Protein AF-A0A5J4P851-F1 (afdb_monomer_lite)

Foldseek 3Di:
DDDDDDDDPPVVVPPPPPDPPPPPDPPDDDDPDPPPPQDQWDDKDKDKDCPQVVVVVVPAQKHKIKIKMWTQGLVFKTKMKMWMWIWGWDADPQQKTKTKIKIKIKTKMWGFPCSPPPDPDTDTDMDMDMKIKMWMKIWHAFDQDPVPRDTCLPPPVPQDPPVDDRPGDIDGGHIDMD

Secondary structure (DSSP, 8-state):
-------SSSSSSSSSSSTT-------------------SEEEEEEEEE-HHHHHHHTT-SEEEEEEEEEEEETTTEEEEEEEEEEEEEEE-TTSEEEEEEEEEEEEEEEEETTTTS-SS---EEEEEEEEEEEEEEEEE--PBPTTT--BGGG-TTS--TTTTSSSSEEEEEEEEE-

Radius of gyration: 27.81 Å; chains: 1; bounding box: 58×56×77 Å

Sequence (178 aa):
MVRKTFGFSILISLILLPAYVSLSAQNVQPTTEDEEKVPLYNGIYINADIYGIGNHLLGSDLLTAEISVDVNLKRRFFPVVEIGYGKVDTWGEGGVHYKTAAPYFRGGLNYNTMYKKNRETHFYVGIRYGASRFSYDVEQLSVKDLIWNETIGNNPAFKDNIWGGSLPYEHSELKANM

pLDDT: mean 70.42, std 16.1, range [37.25, 93.19]

InterPro domains:
  IPR046111 Protein of unknown function DUF6048 [PF19515] (9-153)

Structure (mmCIF, N/CA/C/O backbone):
data_AF-A0A5J4P851-F1
#
_entry.id   AF-A0A5J4P851-F1
#
loop_
_atom_site.group_PDB
_atom_site.id
_atom_site.type_symbol
_atom_site.label_atom_id
_atom_site.label_alt_id
_atom_site.label_comp_id
_atom_site.label_asym_id
_atom_site.label_entity_id
_atom_site.label_seq_id
_atom_site.pdbx_PDB_ins_code
_atom_site.Cartn_x
_atom_site.Cartn_y
_atom_site.Cartn_z
_atom_site.occupancy
_atom_site.B_iso_or_equiv
_atom_site.auth_seq_id
_atom_site.auth_comp_id
_atom_site.auth_asym_id
_atom_site.auth_atom_id
_atom_site.pdbx_PDB_model_num
ATOM 1 N N . MET A 1 1 ? 37.339 47.062 3.168 1.00 37.88 1 MET A N 1
ATOM 2 C CA . MET A 1 1 ? 36.107 46.649 2.460 1.00 37.88 1 MET A CA 1
ATOM 3 C C . MET A 1 1 ? 35.660 45.316 3.054 1.00 37.88 1 MET A C 1
ATOM 5 O O . MET A 1 1 ? 36.216 44.289 2.702 1.00 37.88 1 MET A O 1
ATOM 9 N N . VAL A 1 2 ? 34.778 45.336 4.061 1.00 38.12 2 VAL A N 1
ATOM 10 C CA . VAL A 1 2 ? 34.386 44.141 4.839 1.00 38.12 2 VAL A CA 1
ATOM 11 C C . VAL A 1 2 ? 32.915 43.851 4.564 1.00 38.12 2 VAL A C 1
ATOM 13 O O . VAL A 1 2 ? 32.049 44.668 4.868 1.00 38.12 2 VAL A O 1
ATOM 16 N N . ARG A 1 3 ? 32.646 42.703 3.944 1.00 42.84 3 ARG A N 1
ATOM 17 C CA . ARG A 1 3 ? 31.313 42.264 3.531 1.00 42.84 3 ARG A CA 1
ATOM 18 C C . ARG A 1 3 ? 30.673 41.495 4.693 1.00 42.84 3 ARG A C 1
ATOM 20 O O . ARG A 1 3 ? 31.047 40.363 4.972 1.00 42.84 3 ARG A O 1
ATOM 27 N N . LYS A 1 4 ? 29.752 42.147 5.407 1.00 51.62 4 LYS A N 1
ATOM 28 C CA . LYS A 1 4 ? 28.833 41.524 6.372 1.00 51.62 4 LYS A CA 1
ATOM 29 C C . LYS A 1 4 ? 27.581 41.082 5.620 1.00 51.62 4 LYS A C 1
ATOM 31 O O . LYS A 1 4 ? 27.026 41.937 4.946 1.00 51.62 4 LYS A O 1
ATOM 36 N N . THR A 1 5 ? 27.165 39.824 5.793 1.00 54.09 5 THR A N 1
ATOM 37 C CA . THR A 1 5 ? 25.769 39.335 5.932 1.00 54.09 5 THR A CA 1
ATOM 38 C C . THR A 1 5 ? 25.670 37.876 5.482 1.00 54.09 5 THR A C 1
ATOM 40 O O . THR A 1 5 ? 25.653 37.620 4.296 1.00 54.09 5 THR A O 1
ATOM 43 N N . PHE A 1 6 ? 25.592 36.922 6.415 1.00 49.34 6 PHE A N 1
ATOM 44 C CA . PHE A 1 6 ? 24.939 35.609 6.239 1.00 49.34 6 PHE A CA 1
ATOM 45 C C . PHE A 1 6 ? 24.916 34.924 7.611 1.00 49.34 6 PHE A C 1
ATOM 47 O O . PHE A 1 6 ? 25.850 34.230 7.987 1.00 49.34 6 PHE A O 1
ATOM 54 N N . GLY A 1 7 ? 23.892 35.195 8.421 1.00 50.81 7 GLY A N 1
ATOM 55 C CA . GLY A 1 7 ? 23.810 34.584 9.754 1.00 50.81 7 GLY A CA 1
ATOM 56 C C . GLY A 1 7 ? 22.502 34.777 10.512 1.00 50.81 7 GLY A C 1
ATOM 57 O O . GLY A 1 7 ? 22.442 34.412 11.677 1.00 50.81 7 GLY A O 1
ATOM 58 N N . PHE A 1 8 ? 21.461 35.351 9.898 1.00 49.91 8 PHE A N 1
ATOM 59 C CA . PHE A 1 8 ? 20.250 35.732 10.636 1.00 49.91 8 PHE A CA 1
ATOM 60 C C . PHE A 1 8 ? 19.026 34.834 10.386 1.00 49.91 8 PHE A C 1
ATOM 62 O O . PHE A 1 8 ? 18.047 34.938 11.113 1.00 49.91 8 PHE A O 1
ATOM 69 N N . SER A 1 9 ? 19.070 33.908 9.420 1.00 50.88 9 SER A N 1
ATOM 70 C CA . SER A 1 9 ? 17.863 33.162 9.014 1.00 50.88 9 SER A CA 1
ATOM 71 C C . SER A 1 9 ? 17.700 31.773 9.640 1.00 50.88 9 SER A C 1
ATOM 73 O O . SER A 1 9 ? 16.621 31.202 9.543 1.00 50.88 9 SER A O 1
ATOM 75 N N . ILE A 1 10 ? 18.715 31.219 10.313 1.00 53.19 10 ILE A N 1
ATOM 76 C CA . ILE A 1 10 ? 18.631 29.852 10.870 1.00 53.19 10 ILE A CA 1
ATOM 77 C C . ILE A 1 10 ? 18.117 29.854 12.323 1.00 53.19 10 ILE A C 1
ATOM 79 O O . ILE A 1 10 ? 17.466 28.906 12.752 1.00 53.19 10 ILE A O 1
ATOM 83 N N . LEU A 1 11 ? 18.299 30.951 13.067 1.00 47.28 11 LEU A N 1
ATOM 84 C CA . LEU A 1 11 ? 17.937 31.019 14.491 1.00 47.28 11 LEU A CA 1
ATOM 85 C C . LEU A 1 11 ? 16.442 31.261 14.767 1.00 47.28 11 LEU A C 1
ATOM 87 O O . LEU A 1 11 ? 15.976 30.951 15.858 1.00 47.28 11 LEU A O 1
ATOM 91 N N . ILE A 1 12 ? 15.669 31.757 13.795 1.00 50.00 12 ILE A N 1
ATOM 92 C CA . ILE A 1 12 ? 14.243 32.077 14.003 1.00 50.00 12 ILE A CA 1
ATOM 93 C C . ILE A 1 12 ? 13.344 30.827 13.912 1.00 50.00 12 ILE A C 1
ATOM 95 O O . ILE A 1 12 ? 12.281 30.799 14.525 1.00 50.00 12 ILE A O 1
ATOM 99 N N . SER A 1 13 ? 13.781 29.753 13.241 1.00 50.06 13 SER A N 1
ATOM 100 C CA . SER A 1 13 ? 12.981 28.517 13.127 1.00 50.06 13 SER A CA 1
ATOM 101 C C . SER A 1 13 ? 13.071 27.585 14.346 1.00 50.06 13 SER A C 1
ATOM 103 O O . SER A 1 13 ? 12.185 26.760 14.550 1.00 50.06 13 SER A O 1
ATOM 105 N N . LEU A 1 14 ? 14.096 27.734 15.197 1.00 47.56 14 LEU A N 1
ATOM 106 C CA . LEU A 1 14 ? 14.379 26.791 16.289 1.00 47.56 14 LEU A CA 1
ATOM 107 C C . LEU A 1 14 ? 13.764 27.195 17.647 1.00 47.56 14 LEU A C 1
ATOM 109 O O . LEU A 1 14 ? 13.787 26.412 18.591 1.00 47.56 14 LEU A O 1
ATOM 113 N N . ILE A 1 15 ? 13.190 28.399 17.756 1.00 51.06 15 ILE A N 1
ATOM 114 C CA . ILE A 1 15 ? 12.648 28.948 19.019 1.00 51.06 15 ILE A CA 1
ATOM 115 C C . ILE A 1 15 ? 11.125 28.720 19.168 1.00 51.06 15 ILE A C 1
ATOM 117 O O . ILE A 1 15 ? 10.569 28.907 20.246 1.00 51.06 15 ILE A O 1
ATOM 121 N N . LEU A 1 16 ? 10.436 28.224 18.135 1.00 47.97 16 LEU A N 1
ATOM 122 C CA . LEU A 1 16 ? 8.974 28.024 18.141 1.00 47.97 16 LEU A CA 1
ATOM 123 C C . LEU A 1 16 ? 8.496 26.632 18.613 1.00 47.97 16 LEU A C 1
ATOM 125 O O . LEU A 1 16 ? 7.306 26.341 18.530 1.00 47.97 16 LEU A O 1
ATOM 129 N N . LEU A 1 17 ? 9.382 25.775 19.133 1.00 48.84 17 LEU A N 1
ATOM 130 C CA . LEU A 1 17 ? 9.078 24.358 19.402 1.00 48.84 17 LEU A CA 1
ATOM 131 C C . LEU A 1 17 ? 8.720 23.912 20.846 1.00 48.84 17 LEU A C 1
ATOM 133 O O . LEU A 1 17 ? 8.326 22.754 20.962 1.00 48.84 17 LEU A O 1
ATOM 137 N N . PRO A 1 18 ? 8.736 24.721 21.935 1.00 50.88 18 PRO A N 1
ATOM 138 C CA . PRO A 1 18 ? 8.288 24.212 23.243 1.00 50.88 18 PRO A CA 1
ATOM 139 C C . PRO A 1 18 ? 6.934 24.750 23.759 1.00 50.88 18 PRO A C 1
ATOM 141 O O . PRO A 1 18 ? 6.529 24.381 24.856 1.00 50.88 18 PRO A O 1
ATOM 144 N N . ALA A 1 19 ? 6.194 25.590 23.024 1.00 44.78 19 ALA A N 1
ATOM 145 C CA . ALA A 1 19 ? 5.033 26.300 23.595 1.00 44.78 19 ALA A CA 1
ATOM 146 C C . ALA A 1 19 ? 3.678 25.546 23.598 1.00 44.78 19 ALA A C 1
ATOM 148 O O . ALA A 1 19 ? 2.693 26.097 24.083 1.00 44.78 19 ALA A O 1
ATOM 149 N N . TYR A 1 20 ? 3.592 24.301 23.106 1.00 47.69 20 TYR A N 1
ATOM 150 C CA . TYR A 1 20 ? 2.302 23.600 22.927 1.00 47.69 20 TYR A CA 1
ATOM 151 C C . TYR A 1 20 ? 2.146 22.269 23.677 1.00 47.69 20 TYR A C 1
ATOM 153 O O . TYR A 1 20 ? 1.321 21.446 23.287 1.00 47.69 20 TYR A O 1
ATOM 161 N N . VAL A 1 21 ? 2.874 22.037 24.775 1.00 50.06 21 VAL A N 1
ATOM 162 C CA . VAL A 1 21 ? 2.622 20.855 25.624 1.00 50.06 21 VAL A CA 1
ATOM 163 C C . VAL A 1 21 ? 2.347 21.261 27.068 1.00 50.06 21 VAL A C 1
ATOM 165 O O . VAL A 1 21 ? 3.123 20.993 27.975 1.00 50.06 21 VAL A O 1
ATOM 168 N N . SER A 1 22 ? 1.180 21.865 27.284 1.00 42.06 22 SER A N 1
ATOM 169 C CA . SER A 1 22 ? 0.477 21.770 28.567 1.00 42.06 22 SER A CA 1
ATOM 170 C C . SER A 1 22 ? -0.732 20.867 28.362 1.00 42.06 22 SER A C 1
ATOM 172 O O . SER A 1 22 ? -1.859 21.323 28.175 1.00 42.06 22 SER A O 1
ATOM 174 N N . LEU A 1 23 ? -0.477 19.557 28.339 1.00 39.25 23 LEU A N 1
ATOM 175 C CA . LEU A 1 23 ? -1.514 18.533 28.375 1.00 39.25 23 LEU A CA 1
ATOM 176 C C . LEU A 1 23 ? -2.092 18.525 29.800 1.00 39.25 23 LEU A C 1
ATOM 178 O O . LEU A 1 23 ? -1.562 17.866 30.692 1.00 39.25 23 LEU A O 1
ATOM 182 N N . SER A 1 24 ? -3.147 19.301 30.052 1.00 44.75 24 SER A N 1
ATOM 183 C CA . SER A 1 24 ? -3.875 19.192 31.317 1.00 44.75 24 SER A CA 1
ATOM 184 C C . SER A 1 24 ? -4.661 17.883 31.297 1.00 44.75 24 SER A C 1
ATOM 186 O O . SER A 1 24 ? -5.681 17.753 30.619 1.00 44.75 24 SER A O 1
ATOM 188 N N . ALA A 1 25 ? -4.135 16.873 31.986 1.00 37.25 25 ALA A N 1
ATOM 189 C CA . ALA A 1 25 ? -4.817 15.613 32.211 1.00 37.25 25 ALA A CA 1
ATOM 190 C C . ALA A 1 25 ? -6.068 15.870 33.067 1.00 37.25 25 ALA A C 1
ATOM 192 O O . ALA A 1 25 ? -5.980 16.085 34.275 1.00 37.25 25 ALA A O 1
ATOM 193 N N . GLN A 1 26 ? -7.250 15.850 32.448 1.00 42.47 26 GLN A N 1
ATOM 194 C CA . GLN A 1 26 ? -8.511 15.771 33.181 1.00 42.47 26 GLN A CA 1
ATOM 195 C C . GLN A 1 26 ? -8.581 14.412 33.889 1.00 42.47 26 GLN A C 1
ATOM 197 O O . GLN A 1 26 ? -8.811 13.379 33.259 1.00 42.47 26 GLN A O 1
ATOM 202 N N . ASN A 1 27 ? -8.376 14.432 35.207 1.00 51.03 27 ASN A N 1
ATOM 203 C CA . ASN A 1 27 ? -8.753 13.351 36.111 1.00 51.03 27 ASN A CA 1
ATOM 204 C C . ASN A 1 27 ? -10.275 13.173 36.052 1.00 51.03 27 ASN A C 1
ATOM 206 O O . ASN A 1 27 ? -11.022 13.869 36.736 1.00 51.03 27 ASN A O 1
ATOM 210 N N . VAL A 1 28 ? -10.734 12.253 35.208 1.00 45.28 28 VAL A N 1
ATOM 211 C CA . VAL A 1 28 ? -12.107 11.744 35.239 1.00 45.28 28 VAL A CA 1
ATOM 212 C C . VAL A 1 28 ? -12.121 10.567 36.213 1.00 45.28 28 VAL A C 1
ATOM 214 O O . VAL A 1 28 ? -11.356 9.619 36.046 1.00 45.28 28 VAL A O 1
ATOM 217 N N . GLN A 1 29 ? -12.948 10.660 37.258 1.00 46.44 29 GLN A N 1
ATOM 218 C CA . GLN A 1 29 ? -13.172 9.578 38.222 1.00 46.44 29 GLN A CA 1
ATOM 219 C C . GLN A 1 29 ? -13.668 8.309 37.506 1.00 46.44 29 GLN A C 1
ATOM 221 O O . GLN A 1 29 ? -14.434 8.431 36.547 1.00 46.44 29 GLN A O 1
ATOM 226 N N . PRO A 1 30 ? -13.280 7.100 37.956 1.00 44.97 30 PRO A N 1
ATOM 227 C CA . PRO A 1 30 ? -13.751 5.866 37.351 1.00 44.97 30 PRO A CA 1
ATOM 228 C C . PRO A 1 30 ? -15.230 5.692 37.699 1.00 44.97 30 PRO A C 1
ATOM 230 O O . PRO A 1 30 ? -15.584 5.293 38.805 1.00 44.97 30 PRO A O 1
ATOM 233 N N . THR A 1 31 ? -16.106 6.035 36.760 1.00 42.44 31 THR A N 1
ATOM 234 C CA . THR A 1 31 ? -17.487 5.561 36.787 1.00 42.44 31 THR A CA 1
ATOM 235 C C . THR A 1 31 ? -17.421 4.067 36.501 1.00 42.44 31 THR A C 1
ATOM 237 O O . THR A 1 31 ? -16.767 3.661 35.543 1.00 42.44 31 THR A O 1
ATOM 240 N N . THR A 1 32 ? -18.010 3.254 37.373 1.00 51.50 32 THR A N 1
ATOM 241 C CA . THR A 1 32 ? -18.145 1.804 37.200 1.00 51.50 32 THR A CA 1
ATOM 242 C C . THR A 1 32 ? -18.673 1.511 35.801 1.00 51.50 32 THR A C 1
ATOM 244 O O . THR A 1 32 ? -19.811 1.851 35.490 1.00 51.50 32 THR A O 1
ATOM 247 N N . GLU A 1 33 ? -17.808 0.954 34.953 1.00 57.62 33 GLU A N 1
ATOM 248 C CA . GLU A 1 33 ? -18.155 0.518 33.606 1.00 57.62 33 GLU A CA 1
ATOM 249 C C . GLU A 1 33 ? -19.047 -0.717 33.751 1.00 57.62 33 GLU A C 1
ATOM 251 O O . GLU A 1 33 ? -18.561 -1.825 33.979 1.00 57.62 33 GLU A O 1
ATOM 256 N N . ASP A 1 34 ? -20.362 -0.524 33.646 1.00 54.59 34 ASP A N 1
ATOM 257 C CA . ASP A 1 34 ? -21.235 -1.597 33.186 1.00 54.59 34 ASP A CA 1
ATOM 258 C C . ASP A 1 34 ? -20.635 -2.093 31.864 1.00 54.59 34 ASP A C 1
ATOM 260 O O . ASP A 1 34 ? -20.451 -1.299 30.938 1.00 54.59 34 ASP A O 1
ATOM 264 N N . GLU A 1 35 ? -20.244 -3.372 31.788 1.00 60.91 35 GLU A N 1
ATOM 265 C CA . GLU A 1 35 ? -19.729 -3.970 30.554 1.00 60.91 35 GLU A CA 1
ATOM 266 C C . GLU A 1 35 ? -20.836 -3.923 29.493 1.00 60.91 35 GLU A C 1
ATOM 268 O O . GLU A 1 35 ? -21.638 -4.848 29.340 1.00 60.91 35 GLU A O 1
ATOM 273 N N . GLU A 1 36 ? -20.903 -2.812 28.759 1.00 65.12 36 GLU A N 1
ATOM 274 C CA . GLU A 1 36 ? -21.803 -2.648 27.635 1.00 65.12 36 GLU A CA 1
ATOM 275 C C . GLU A 1 36 ? -21.462 -3.755 26.635 1.00 65.12 36 GLU A C 1
ATOM 277 O O . GLU A 1 36 ? -20.337 -3.862 26.135 1.00 65.12 36 GLU A O 1
ATOM 282 N N . LYS A 1 37 ? -22.417 -4.660 26.404 1.00 67.00 37 LYS A N 1
ATOM 283 C CA . LYS A 1 37 ? -22.205 -5.861 25.598 1.00 67.00 37 LYS A CA 1
ATOM 284 C C . LYS A 1 37 ? -22.084 -5.468 24.127 1.00 67.00 37 LYS A C 1
ATOM 286 O O . LYS A 1 37 ? -23.053 -5.525 23.374 1.00 67.00 37 LYS A O 1
ATOM 291 N N . VAL A 1 38 ? -20.882 -5.067 23.720 1.00 71.06 38 VAL A N 1
ATOM 292 C CA . VAL A 1 38 ? -20.589 -4.647 22.346 1.00 71.06 38 VAL A CA 1
ATOM 293 C C . VAL A 1 38 ? -20.871 -5.814 21.390 1.00 71.06 38 VAL A C 1
ATOM 295 O O . VAL A 1 38 ? -20.348 -6.917 21.610 1.00 71.06 38 VAL A O 1
ATOM 298 N N . PRO A 1 39 ? -21.669 -5.610 20.324 1.00 76.88 39 PRO A N 1
ATOM 299 C CA . PRO A 1 39 ? -21.929 -6.656 19.348 1.00 76.88 39 PRO A CA 1
ATOM 300 C C . PRO A 1 39 ? -20.636 -7.037 18.620 1.00 76.88 39 PRO A C 1
ATOM 302 O O . PRO A 1 39 ? -19.707 -6.239 18.469 1.00 76.88 39 PRO A O 1
ATOM 305 N N . LEU A 1 40 ? -20.558 -8.291 18.172 1.00 79.19 40 LEU A N 1
ATOM 306 C CA . LEU A 1 40 ? -19.350 -8.822 17.540 1.00 79.19 40 LEU A CA 1
ATOM 307 C C . LEU A 1 40 ? -19.039 -8.121 16.210 1.00 79.19 40 LEU A C 1
ATOM 309 O O . LEU A 1 40 ? -17.872 -7.901 15.908 1.00 79.19 40 LEU A O 1
ATOM 313 N N . TYR A 1 41 ? -20.065 -7.711 15.469 1.00 85.12 41 TYR A N 1
ATOM 314 C CA . TYR A 1 41 ? -19.956 -6.975 14.213 1.00 85.12 41 TYR A CA 1
ATOM 315 C C . TYR A 1 41 ? -20.539 -5.569 14.386 1.00 85.12 41 TYR A C 1
ATOM 317 O O . TYR A 1 41 ? -21.674 -5.427 14.839 1.00 85.12 41 TYR A O 1
ATOM 325 N N . ASN A 1 42 ? -19.757 -4.543 14.045 1.00 81.75 42 ASN A N 1
ATOM 326 C CA . ASN A 1 42 ? -20.129 -3.131 14.205 1.00 81.75 42 ASN A CA 1
ATOM 327 C C . ASN A 1 42 ? -20.108 -2.351 12.878 1.00 81.75 42 ASN A C 1
ATOM 329 O O . ASN A 1 42 ? -20.199 -1.128 12.895 1.00 81.75 42 ASN A O 1
ATOM 333 N N . GLY A 1 43 ? -19.990 -3.041 11.739 1.00 85.56 43 GLY A N 1
ATOM 334 C CA . GLY A 1 43 ? -20.060 -2.438 10.407 1.00 85.56 43 GLY A CA 1
ATOM 335 C C . GLY A 1 43 ? -18.860 -2.743 9.514 1.00 85.56 43 GLY A C 1
ATOM 336 O O . GLY A 1 43 ? -17.915 -3.422 9.918 1.00 85.56 43 GLY A O 1
ATOM 337 N N . ILE A 1 44 ? -18.930 -2.227 8.289 1.00 91.12 44 ILE A N 1
ATOM 338 C CA . ILE A 1 44 ? -17.877 -2.280 7.274 1.00 91.12 44 ILE A CA 1
ATOM 339 C C . ILE A 1 44 ? -17.570 -0.845 6.857 1.00 91.12 44 ILE A C 1
ATOM 341 O O . ILE A 1 44 ? -18.491 -0.058 6.630 1.00 91.12 44 ILE A O 1
ATOM 345 N N . TYR A 1 45 ? -16.289 -0.526 6.739 1.00 88.75 45 TYR A N 1
ATOM 346 C CA . TYR A 1 45 ? -15.802 0.708 6.143 1.00 88.75 45 TYR A CA 1
ATOM 347 C C . TYR A 1 45 ? -15.239 0.394 4.763 1.00 88.75 45 TYR A C 1
ATOM 349 O O . TYR A 1 45 ? -14.563 -0.616 4.576 1.00 88.75 45 TYR A O 1
ATOM 357 N N . ILE A 1 46 ? -15.547 1.251 3.798 1.00 92.00 46 ILE A N 1
ATOM 358 C CA . ILE A 1 46 ? -14.993 1.195 2.449 1.00 92.00 46 ILE A CA 1
ATOM 359 C C . ILE A 1 46 ? -14.268 2.514 2.247 1.00 92.00 46 ILE A C 1
ATOM 361 O O . ILE A 1 46 ? -14.881 3.575 2.383 1.00 92.00 46 ILE A O 1
ATOM 365 N N . ASN A 1 47 ? -12.984 2.448 1.924 1.00 89.19 47 ASN A N 1
ATOM 366 C CA . ASN A 1 47 ? -12.171 3.617 1.640 1.00 89.19 47 ASN A CA 1
ATOM 367 C C . ASN A 1 47 ? -11.650 3.530 0.208 1.00 89.19 47 ASN A C 1
ATOM 369 O O . ASN A 1 47 ? -11.412 2.448 -0.327 1.00 89.19 47 ASN A O 1
ATOM 373 N N . ALA A 1 48 ? -11.476 4.689 -0.410 1.00 91.12 48 ALA A N 1
ATOM 374 C CA . ALA A 1 48 ? -10.851 4.817 -1.712 1.00 91.12 48 ALA A CA 1
ATOM 375 C C . ALA A 1 48 ? -9.801 5.921 -1.629 1.00 91.12 48 ALA A C 1
ATOM 377 O O . ALA A 1 48 ? -10.080 6.994 -1.084 1.00 91.12 48 ALA A O 1
ATOM 378 N N . ASP A 1 49 ? -8.608 5.655 -2.150 1.00 88.44 49 ASP A N 1
ATOM 379 C CA . ASP A 1 49 ? -7.553 6.656 -2.234 1.00 88.44 49 ASP A CA 1
ATOM 380 C C . ASP A 1 49 ? -7.691 7.462 -3.529 1.00 88.44 49 ASP A C 1
ATOM 382 O O . ASP A 1 49 ? -7.670 6.922 -4.637 1.00 88.44 49 ASP A O 1
ATOM 386 N N . ILE A 1 50 ? -7.838 8.775 -3.369 1.00 88.19 50 ILE A N 1
ATOM 387 C CA . ILE A 1 50 ? -7.969 9.742 -4.464 1.00 88.19 50 ILE A CA 1
ATOM 388 C C . ILE A 1 50 ? -6.640 10.473 -4.695 1.00 88.19 50 ILE A C 1
ATOM 390 O O . ILE A 1 50 ? -6.472 11.119 -5.729 1.00 88.19 50 ILE A O 1
ATOM 394 N N . TYR A 1 51 ? -5.671 10.368 -3.779 1.00 84.50 51 TYR A N 1
ATOM 395 C CA . TYR A 1 51 ? -4.401 11.084 -3.873 1.00 84.50 51 TYR A CA 1
ATOM 396 C C . TYR A 1 51 ? -3.658 10.757 -5.170 1.00 84.50 51 TYR A C 1
ATOM 398 O O . TYR A 1 51 ? -3.224 11.668 -5.869 1.00 84.50 51 TYR A O 1
ATOM 406 N N . GLY A 1 52 ? -3.575 9.478 -5.535 1.00 81.75 52 GLY A N 1
ATOM 407 C CA . GLY A 1 52 ? -2.904 9.052 -6.761 1.00 81.75 52 GLY A CA 1
ATOM 408 C C . GLY A 1 52 ? -3.563 9.550 -8.046 1.00 81.75 52 GLY A C 1
ATOM 409 O O . GLY A 1 52 ? -2.879 10.017 -8.954 1.00 81.75 52 GLY A O 1
ATOM 410 N N . ILE A 1 53 ? -4.897 9.528 -8.100 1.00 85.06 53 ILE A N 1
ATOM 411 C CA . ILE A 1 53 ? -5.666 10.091 -9.219 1.00 85.06 53 ILE A CA 1
ATOM 412 C C . ILE A 1 53 ? -5.455 11.609 -9.281 1.00 85.06 53 ILE A C 1
ATOM 414 O O . ILE A 1 53 ? -5.203 12.157 -10.352 1.00 85.06 53 ILE A O 1
ATOM 418 N N . GLY A 1 54 ? -5.515 12.289 -8.134 1.00 84.56 54 GLY A N 1
ATOM 419 C CA . GLY A 1 54 ? -5.284 13.727 -8.037 1.00 84.56 54 GLY A CA 1
ATOM 420 C C . GLY A 1 54 ? -3.879 14.121 -8.488 1.00 84.56 54 GLY A C 1
ATOM 421 O O . GLY A 1 54 ? -3.729 15.044 -9.280 1.00 84.56 54 GLY A O 1
ATOM 422 N N . ASN A 1 55 ? -2.854 13.394 -8.048 1.00 84.44 55 ASN A N 1
ATOM 423 C CA . ASN A 1 55 ? -1.467 13.654 -8.417 1.00 84.44 55 ASN A CA 1
ATOM 424 C C . ASN A 1 55 ? -1.234 13.479 -9.927 1.00 84.44 55 ASN A C 1
ATOM 426 O O . ASN A 1 55 ? -0.561 14.305 -10.542 1.00 84.44 55 ASN A O 1
ATOM 430 N N . HIS A 1 56 ? -1.860 12.471 -10.546 1.00 83.69 56 HIS A N 1
ATOM 431 C CA . HIS A 1 56 ? -1.820 12.299 -11.998 1.00 83.69 56 HIS A CA 1
ATOM 432 C C . HIS A 1 56 ? -2.463 13.479 -12.742 1.00 83.69 56 HIS A C 1
ATOM 434 O O . HIS A 1 56 ? -1.883 14.022 -13.680 1.00 83.69 56 HIS A O 1
ATOM 440 N N . LEU A 1 57 ? -3.629 13.944 -12.279 1.00 81.75 57 LEU A N 1
ATOM 441 C CA . LEU A 1 57 ? -4.316 15.102 -12.868 1.00 81.75 57 LEU A CA 1
ATOM 442 C C . LEU A 1 57 ? -3.529 16.412 -12.721 1.00 81.75 57 LEU A C 1
ATOM 444 O O . LEU A 1 57 ? -3.666 17.304 -13.555 1.00 81.75 57 LEU A O 1
ATOM 448 N N . LEU A 1 58 ? -2.694 16.529 -11.687 1.00 86.69 58 LEU A N 1
ATOM 449 C CA . LEU A 1 58 ? -1.802 17.672 -11.472 1.00 86.69 58 LEU A CA 1
ATOM 450 C C . LEU A 1 58 ? -0.521 17.616 -12.328 1.00 86.69 58 LEU A C 1
ATOM 452 O O . LEU A 1 58 ? 0.339 18.484 -12.184 1.00 86.69 58 LEU A O 1
ATOM 456 N N . GLY A 1 59 ? -0.409 16.638 -13.234 1.00 78.88 59 GLY A N 1
ATOM 457 C CA . GLY A 1 59 ? 0.694 16.512 -14.187 1.00 78.88 59 GLY A CA 1
ATOM 458 C C . GLY A 1 59 ? 1.775 15.516 -13.775 1.00 78.88 59 GLY A C 1
ATOM 459 O O . GLY A 1 59 ? 2.869 15.564 -14.326 1.00 78.88 59 GLY A O 1
ATOM 460 N N . SER A 1 60 ? 1.508 14.636 -12.805 1.00 81.19 60 SER A N 1
ATOM 461 C CA . SER A 1 60 ? 2.422 13.538 -12.492 1.00 81.19 60 SER A CA 1
ATOM 462 C C . SER A 1 60 ? 2.232 12.364 -13.452 1.00 81.19 60 SER A C 1
ATOM 464 O O . SER A 1 60 ? 1.115 11.928 -13.717 1.00 81.19 60 SER A O 1
ATOM 466 N N . ASP A 1 61 ? 3.337 11.767 -13.878 1.00 80.81 61 ASP A N 1
ATOM 467 C CA . ASP A 1 61 ? 3.364 10.548 -14.696 1.00 80.81 61 ASP A CA 1
ATOM 468 C C . ASP A 1 61 ? 2.904 9.284 -13.937 1.00 80.81 61 ASP A C 1
ATOM 470 O O . ASP A 1 61 ? 2.784 8.202 -14.516 1.00 80.81 61 ASP A O 1
ATOM 474 N N . LEU A 1 62 ? 2.657 9.406 -12.626 1.00 80.62 62 LEU A N 1
ATOM 475 C CA . LEU A 1 62 ? 2.279 8.321 -11.728 1.00 80.62 62 LEU A CA 1
ATOM 476 C C . LEU A 1 62 ? 0.779 8.367 -11.420 1.00 80.62 62 LEU A C 1
ATOM 478 O O . LEU A 1 62 ? 0.291 9.283 -10.758 1.00 80.62 62 LEU A O 1
ATOM 482 N N . LEU A 1 63 ? 0.062 7.336 -11.864 1.00 83.81 63 LEU A N 1
ATOM 483 C CA . LEU A 1 63 ? -1.340 7.092 -11.548 1.00 83.81 63 LEU A CA 1
ATOM 484 C C . LEU A 1 63 ? -1.433 5.940 -10.552 1.00 83.81 63 LEU A C 1
ATOM 486 O O . LEU A 1 63 ? -1.103 4.803 -10.878 1.00 83.81 63 LEU A O 1
ATOM 490 N N . THR A 1 64 ? -1.917 6.214 -9.346 1.00 85.56 64 THR A N 1
ATOM 491 C CA . THR A 1 64 ? -2.259 5.174 -8.369 1.00 85.56 64 THR A CA 1
ATOM 492 C C . THR A 1 64 ? -3.732 5.267 -7.998 1.00 85.56 64 THR A C 1
ATOM 494 O O . THR A 1 64 ? -4.282 6.350 -7.810 1.00 85.56 64 THR A O 1
ATOM 497 N N . ALA A 1 65 ? -4.390 4.117 -7.925 1.00 87.44 65 ALA A N 1
ATOM 498 C CA . ALA A 1 65 ? -5.759 3.997 -7.449 1.00 87.44 65 ALA A CA 1
ATOM 499 C C . ALA A 1 65 ? -5.828 2.841 -6.456 1.00 87.44 65 ALA A C 1
ATOM 501 O O . ALA A 1 65 ? -5.310 1.760 -6.733 1.00 87.44 65 ALA A O 1
ATOM 502 N N . GLU A 1 66 ? -6.469 3.059 -5.313 1.00 88.62 66 GLU A N 1
ATOM 503 C CA . GLU A 1 66 ? -6.565 2.064 -4.248 1.00 88.62 66 GLU A CA 1
ATOM 504 C C . GLU A 1 66 ? -7.965 2.043 -3.649 1.00 88.62 66 GLU A C 1
ATOM 506 O O . GLU A 1 66 ? -8.588 3.088 -3.458 1.00 88.62 66 GLU A O 1
ATOM 511 N N . ILE A 1 67 ? -8.444 0.844 -3.335 1.00 91.50 67 ILE A N 1
ATOM 512 C CA . ILE A 1 67 ? -9.679 0.610 -2.596 1.00 91.50 67 ILE A CA 1
ATOM 513 C C . ILE A 1 67 ? -9.342 -0.278 -1.404 1.00 91.50 67 ILE A C 1
ATOM 515 O O . ILE A 1 67 ? -8.688 -1.311 -1.555 1.00 91.50 67 ILE A O 1
ATOM 519 N N . SER A 1 68 ? -9.822 0.095 -0.224 1.00 91.38 68 SER A N 1
ATOM 520 C CA . SER A 1 68 ? -9.692 -0.704 0.988 1.00 91.38 68 SER A CA 1
ATOM 521 C C . SER A 1 68 ? -11.037 -0.957 1.648 1.00 91.38 68 SER A C 1
ATOM 523 O O . SER A 1 68 ? -11.967 -0.156 1.565 1.00 91.38 68 SER A O 1
ATOM 525 N N . VAL A 1 69 ? -11.142 -2.114 2.288 1.00 92.75 69 VAL A N 1
ATOM 526 C CA . VAL A 1 69 ? -12.320 -2.550 3.028 1.00 92.75 69 VAL A CA 1
ATOM 527 C C . VAL A 1 69 ? -11.876 -2.983 4.417 1.00 92.75 69 VAL A C 1
ATOM 529 O O . VAL A 1 69 ? -11.058 -3.896 4.555 1.00 92.75 69 VAL A O 1
ATOM 532 N N . ASP A 1 70 ? -12.455 -2.356 5.437 1.00 90.94 70 ASP A N 1
ATOM 533 C CA . ASP A 1 70 ? -12.206 -2.664 6.842 1.00 90.94 70 ASP A CA 1
ATOM 534 C C . ASP A 1 70 ? -13.477 -3.215 7.486 1.00 90.94 70 ASP A C 1
ATOM 536 O O . ASP A 1 70 ? -14.556 -2.636 7.351 1.00 90.94 70 ASP A O 1
ATOM 540 N N . VAL A 1 71 ? -13.373 -4.299 8.251 1.00 90.19 71 VAL A N 1
ATOM 541 C CA . VAL A 1 71 ? -14.522 -4.845 8.993 1.00 90.19 71 VAL A CA 1
ATOM 542 C C . VAL A 1 71 ? -14.378 -4.524 10.472 1.00 90.19 71 VAL A C 1
ATOM 544 O O . VAL A 1 71 ? -13.387 -4.888 11.090 1.00 90.19 71 VAL A O 1
ATOM 547 N N . ASN A 1 72 ? -15.372 -3.881 11.081 1.00 88.31 72 ASN A N 1
ATOM 548 C CA . ASN A 1 72 ? -15.335 -3.543 12.501 1.00 88.31 72 ASN A CA 1
ATOM 549 C C . ASN A 1 72 ? -15.785 -4.728 13.362 1.00 88.31 72 ASN A C 1
ATOM 551 O O . ASN A 1 72 ? -16.986 -4.988 13.511 1.00 88.31 72 ASN A O 1
ATOM 555 N N . LEU A 1 73 ? -14.825 -5.419 13.978 1.00 84.88 73 LEU A N 1
ATOM 556 C CA . LEU A 1 73 ? -15.087 -6.516 14.900 1.00 84.88 73 LEU A CA 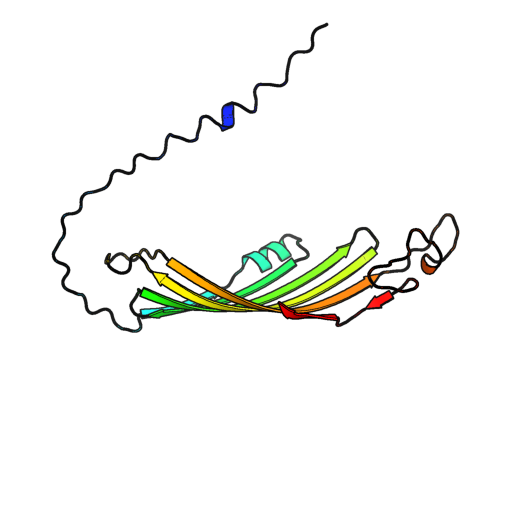1
ATOM 557 C C . LEU A 1 73 ? -14.902 -6.061 16.350 1.00 84.88 73 LEU A C 1
ATOM 559 O O . LEU A 1 73 ? -13.799 -5.747 16.814 1.00 84.88 73 LEU A O 1
ATOM 563 N N . LYS A 1 74 ? -16.013 -6.056 17.094 1.00 82.81 74 LYS A N 1
ATOM 564 C CA . LYS A 1 74 ? -16.070 -5.736 18.531 1.00 82.81 74 LYS A CA 1
ATOM 565 C C . LYS A 1 74 ? -15.414 -4.390 18.902 1.00 82.81 74 LYS A C 1
ATOM 567 O O . LYS A 1 74 ? -14.875 -4.261 19.998 1.00 82.81 74 LYS A O 1
ATOM 572 N N . ARG A 1 75 ? -15.370 -3.415 17.979 1.00 79.12 75 ARG A N 1
ATOM 573 C CA . ARG A 1 75 ? -14.656 -2.128 18.137 1.00 79.12 75 ARG A CA 1
ATOM 574 C C . ARG A 1 75 ? -13.179 -2.270 18.543 1.00 79.12 75 ARG A C 1
ATOM 576 O O . ARG A 1 75 ? -12.563 -1.306 19.002 1.00 79.12 75 ARG A O 1
ATOM 583 N N . ARG A 1 76 ? -12.599 -3.464 18.374 1.00 82.81 76 ARG A N 1
ATOM 584 C CA . ARG A 1 76 ? -11.259 -3.832 18.853 1.00 82.81 76 ARG A CA 1
ATOM 585 C C . ARG A 1 76 ? -10.376 -4.329 17.723 1.00 82.81 76 ARG A C 1
ATOM 587 O O . ARG A 1 76 ? -9.226 -3.914 17.645 1.00 82.81 76 ARG A O 1
ATOM 594 N N . PHE A 1 77 ? -10.908 -5.193 16.869 1.00 87.06 77 PHE A N 1
ATOM 595 C CA . PHE A 1 77 ? -10.184 -5.783 15.754 1.00 87.06 77 PHE A CA 1
ATOM 596 C C . PHE A 1 77 ? -10.790 -5.302 14.446 1.00 87.06 77 PHE A C 1
ATOM 598 O O . PHE A 1 77 ? -12.001 -5.342 14.262 1.00 87.06 77 PHE A O 1
ATOM 605 N N . PHE A 1 78 ? -9.930 -4.857 13.547 1.00 90.62 78 PHE A N 1
ATOM 606 C CA . PHE A 1 78 ? -10.314 -4.283 12.271 1.00 90.62 78 PHE A CA 1
ATOM 607 C C . PHE A 1 78 ? -9.480 -4.958 11.189 1.00 90.62 78 PHE A C 1
ATOM 609 O O . PHE A 1 78 ? -8.416 -4.443 10.841 1.00 90.62 78 PHE A O 1
ATOM 616 N N . PRO A 1 79 ? -9.848 -6.175 10.747 1.00 91.44 79 PRO A N 1
ATOM 617 C CA . PRO A 1 79 ? -9.215 -6.777 9.584 1.00 91.44 79 PRO A CA 1
ATOM 618 C C . PRO A 1 79 ? -9.449 -5.883 8.369 1.00 91.44 79 PRO A C 1
ATOM 620 O O . PRO A 1 79 ? -10.557 -5.379 8.166 1.00 91.44 79 PRO A O 1
ATOM 623 N N . VAL A 1 80 ? -8.384 -5.699 7.600 1.00 91.75 80 VAL A N 1
ATOM 624 C CA . VAL A 1 80 ? -8.308 -4.777 6.472 1.00 91.75 80 VAL A CA 1
ATOM 625 C C . VAL A 1 80 ? -7.830 -5.531 5.250 1.00 91.75 80 VAL A C 1
ATOM 627 O O . VAL A 1 80 ? -6.853 -6.283 5.319 1.00 91.75 80 VAL A O 1
ATOM 630 N N . VAL A 1 81 ? -8.498 -5.304 4.129 1.00 92.31 81 VAL A N 1
ATOM 631 C CA . VAL A 1 81 ? -8.061 -5.775 2.818 1.00 92.31 81 VAL A CA 1
ATOM 632 C C . VAL A 1 81 ? -8.027 -4.589 1.872 1.00 92.31 81 VAL A C 1
ATOM 634 O O . VAL A 1 81 ? -8.994 -3.842 1.775 1.00 92.31 81 VAL A O 1
ATOM 637 N N . GLU A 1 82 ? -6.913 -4.419 1.176 1.00 91.81 82 GLU A N 1
ATOM 638 C CA . GLU A 1 82 ? -6.641 -3.295 0.290 1.00 91.81 82 GLU A CA 1
ATOM 639 C C . GLU A 1 82 ? -6.193 -3.848 -1.067 1.00 91.81 82 GLU A C 1
ATOM 641 O O . GLU A 1 82 ? -5.356 -4.751 -1.152 1.00 91.81 82 GLU A O 1
ATOM 646 N N . ILE A 1 83 ? -6.772 -3.323 -2.138 1.00 91.19 83 ILE A N 1
ATOM 647 C CA . ILE A 1 83 ? -6.434 -3.666 -3.516 1.00 91.19 83 ILE A CA 1
ATOM 648 C C . ILE A 1 83 ? -6.121 -2.357 -4.218 1.00 91.19 83 ILE A C 1
ATOM 650 O O . ILE A 1 83 ? -6.925 -1.424 -4.179 1.00 91.19 83 ILE A O 1
ATOM 654 N N . GLY A 1 84 ? -4.972 -2.292 -4.876 1.00 87.00 84 GLY A N 1
ATOM 655 C CA . GLY A 1 84 ? -4.582 -1.112 -5.620 1.00 87.00 84 GLY A CA 1
ATOM 656 C C . GLY A 1 84 ? -3.920 -1.430 -6.944 1.00 87.00 84 GLY A C 1
ATOM 657 O O . GLY A 1 84 ? -3.491 -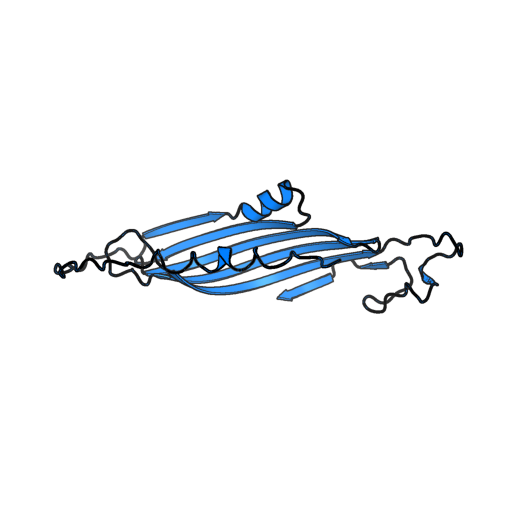2.552 -7.226 1.00 87.00 84 GLY A O 1
ATOM 658 N N . TYR A 1 85 ? -3.882 -0.410 -7.783 1.00 86.19 85 TYR A N 1
ATOM 659 C CA . TYR A 1 85 ? -3.304 -0.448 -9.107 1.00 86.19 85 TYR A CA 1
ATOM 660 C C . TYR A 1 85 ? -2.462 0.806 -9.312 1.00 86.19 85 TYR A C 1
ATOM 662 O O . TYR A 1 85 ? -2.978 1.925 -9.269 1.00 86.19 85 TYR A O 1
ATOM 670 N N . GLY A 1 86 ? -1.162 0.608 -9.516 1.00 83.25 86 GLY A N 1
ATOM 671 C CA . GLY A 1 86 ? -0.229 1.657 -9.901 1.00 83.25 86 GLY A CA 1
ATOM 672 C C . GLY A 1 86 ? 0.141 1.546 -11.374 1.00 83.25 86 GLY A C 1
ATOM 673 O O . GLY A 1 86 ? 0.445 0.456 -11.858 1.00 83.25 86 GLY A O 1
ATOM 674 N N . LYS A 1 87 ? 0.147 2.670 -12.082 1.00 81.00 87 LYS A N 1
ATOM 675 C CA . LYS A 1 87 ? 0.677 2.801 -13.434 1.00 81.00 87 LYS A CA 1
ATOM 676 C C . LYS A 1 87 ? 1.631 3.988 -13.486 1.00 81.00 87 LYS A C 1
ATOM 678 O O . LYS A 1 87 ? 1.310 5.055 -12.973 1.00 81.00 87 LYS A O 1
ATOM 683 N N . VAL A 1 88 ? 2.780 3.800 -14.121 1.00 79.69 88 VAL A N 1
ATOM 684 C CA . VAL A 1 88 ? 3.748 4.870 -14.390 1.00 79.69 88 VAL A CA 1
ATOM 685 C C . VAL A 1 88 ? 4.077 4.854 -15.872 1.00 79.69 88 VAL A C 1
ATOM 687 O O . VAL A 1 88 ? 4.258 3.777 -16.441 1.00 79.69 88 VAL A O 1
ATOM 690 N N . ASP A 1 89 ? 4.110 6.028 -16.487 1.00 74.62 89 ASP A N 1
ATOM 691 C CA . ASP A 1 89 ? 4.423 6.210 -17.904 1.00 74.62 89 ASP A CA 1
ATOM 692 C C . ASP A 1 89 ? 5.322 7.441 -18.038 1.00 74.62 89 ASP A C 1
ATOM 694 O O . ASP A 1 89 ? 4.831 8.566 -17.990 1.00 74.62 89 ASP A O 1
ATOM 698 N N . THR A 1 90 ? 6.640 7.236 -18.085 1.00 70.88 90 THR A N 1
ATOM 699 C CA . THR A 1 90 ? 7.607 8.340 -18.024 1.00 70.88 90 THR A CA 1
ATOM 700 C C . THR A 1 90 ? 8.737 8.183 -19.035 1.00 70.88 90 THR A C 1
ATOM 702 O O . THR A 1 90 ? 9.168 7.075 -19.365 1.00 70.88 90 THR A O 1
ATOM 705 N N . TRP A 1 91 ? 9.232 9.319 -19.522 1.00 63.91 91 TRP A N 1
ATOM 706 C CA . TRP A 1 91 ? 10.378 9.403 -20.421 1.00 63.91 91 TRP A CA 1
ATOM 707 C C . TRP A 1 91 ? 11.611 9.833 -19.628 1.00 63.91 91 TRP A C 1
ATOM 709 O O . TR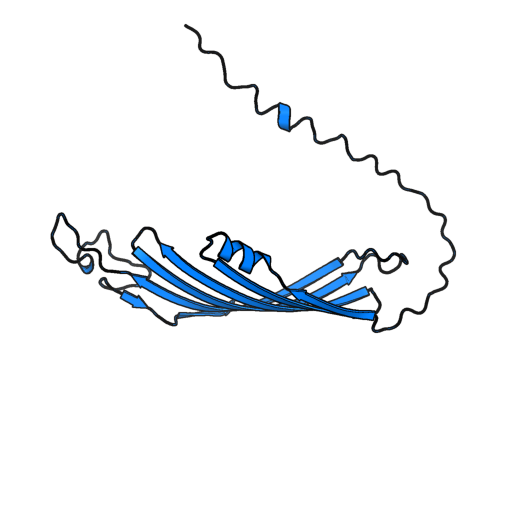P A 1 91 ? 11.651 10.922 -19.058 1.00 63.91 91 TRP A O 1
ATOM 719 N N . GLY A 1 92 ? 12.632 8.982 -19.591 1.00 59.94 92 GLY A N 1
ATOM 720 C CA . GLY A 1 92 ? 13.922 9.305 -18.994 1.00 59.94 92 GLY A CA 1
ATOM 721 C C . GLY A 1 92 ? 14.703 10.321 -19.831 1.00 59.94 92 GLY A C 1
ATOM 722 O O . GLY A 1 92 ? 14.585 10.362 -21.056 1.00 59.94 92 GLY A O 1
ATOM 723 N N . GLU A 1 93 ? 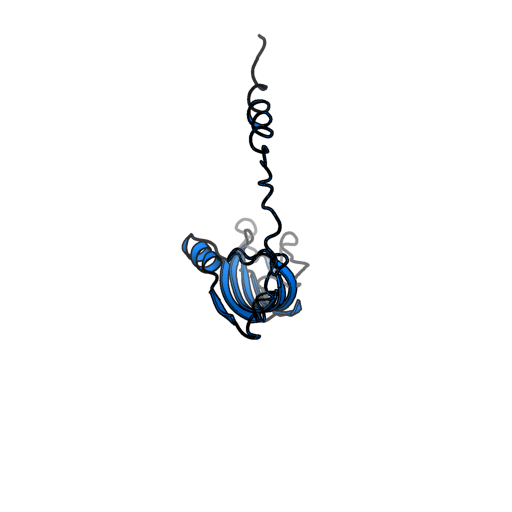15.572 11.095 -19.174 1.00 55.06 93 GLU A N 1
ATOM 724 C CA . GLU A 1 93 ? 16.381 12.167 -19.789 1.00 55.06 93 GLU A CA 1
ATOM 725 C C . GLU A 1 93 ? 17.262 11.696 -20.970 1.00 55.06 93 GLU A C 1
ATOM 727 O O . GLU A 1 93 ? 17.670 12.503 -21.800 1.00 55.06 93 GLU A O 1
ATOM 732 N N . GLY A 1 94 ? 17.524 10.387 -21.081 1.00 57.09 94 GLY A N 1
ATOM 733 C CA . GLY A 1 94 ? 18.273 9.755 -22.174 1.00 57.09 94 GLY A CA 1
ATOM 734 C C . GLY A 1 94 ? 17.434 9.203 -23.338 1.00 57.09 94 GLY A C 1
ATOM 735 O O . GLY A 1 94 ? 17.980 8.470 -24.161 1.00 57.09 94 GLY A O 1
ATOM 736 N N . GLY A 1 95 ? 16.127 9.493 -23.406 1.00 58.97 95 GLY A N 1
ATOM 737 C CA . GLY A 1 95 ? 15.230 8.962 -24.447 1.00 58.97 95 GLY A CA 1
ATOM 738 C C . GLY A 1 95 ? 14.776 7.514 -24.216 1.00 58.97 95 GLY A C 1
ATOM 739 O O . GLY A 1 95 ? 14.341 6.849 -25.156 1.00 58.97 95 GLY A O 1
ATOM 740 N N . VAL A 1 96 ? 14.901 7.033 -22.975 1.00 62.81 96 VAL A N 1
ATOM 741 C CA . VAL A 1 96 ? 14.407 5.722 -22.537 1.00 62.81 96 VAL A CA 1
ATOM 742 C C . VAL A 1 96 ? 12.978 5.883 -22.030 1.00 62.81 96 VAL A C 1
ATOM 744 O O . VAL A 1 96 ? 12.736 6.672 -21.117 1.00 62.81 96 VAL A O 1
ATOM 747 N N . HIS A 1 97 ? 12.033 5.160 -22.614 1.00 72.12 97 HIS A N 1
ATOM 748 C CA . HIS A 1 97 ? 10.641 5.116 -22.194 1.00 72.12 97 HIS A CA 1
ATOM 749 C C . HIS A 1 97 ? 10.442 3.998 -21.174 1.00 72.12 97 HIS A C 1
ATOM 751 O O . HIS A 1 97 ? 10.814 2.850 -21.422 1.00 72.12 97 HIS A O 1
ATOM 757 N N . TYR A 1 98 ? 9.871 4.347 -20.021 1.00 67.56 98 TYR A N 1
ATOM 758 C CA . TYR A 1 98 ? 9.551 3.409 -18.953 1.00 67.56 98 TYR A CA 1
ATOM 759 C C . TYR A 1 98 ? 8.048 3.380 -18.735 1.00 67.56 98 TYR A C 1
ATOM 761 O O . TYR A 1 98 ? 7.441 4.374 -18.320 1.00 67.56 98 TYR A O 1
ATOM 769 N N . LYS A 1 99 ? 7.456 2.206 -18.932 1.00 78.44 99 LYS A N 1
ATOM 770 C CA . LYS A 1 99 ? 6.037 1.979 -18.683 1.00 78.44 99 LYS A CA 1
ATOM 771 C C . LYS A 1 99 ? 5.881 0.845 -17.695 1.00 78.44 99 LYS A C 1
ATOM 773 O O . LYS A 1 99 ? 6.375 -0.247 -17.919 1.00 78.44 99 LYS A O 1
ATOM 778 N N . THR A 1 100 ? 5.218 1.088 -16.573 1.00 78.25 100 THR A N 1
ATOM 779 C CA . THR A 1 100 ? 5.035 0.076 -15.523 1.00 78.25 100 THR A CA 1
ATOM 780 C C . THR A 1 100 ? 3.569 -0.040 -15.146 1.00 78.25 100 THR A C 1
ATOM 782 O O . THR A 1 100 ? 2.879 0.968 -14.995 1.00 78.25 100 THR A O 1
ATOM 785 N N . ALA A 1 101 ? 3.103 -1.272 -14.960 1.00 80.88 101 ALA A N 1
ATOM 786 C CA . ALA A 1 101 ? 1.803 -1.608 -14.394 1.00 80.88 101 ALA A CA 1
ATOM 787 C C . ALA A 1 101 ? 2.003 -2.535 -13.190 1.00 80.88 101 ALA A C 1
ATOM 789 O O . ALA A 1 101 ? 2.556 -3.627 -13.319 1.00 80.88 101 ALA A O 1
ATOM 790 N N . ALA A 1 102 ? 1.549 -2.101 -12.019 1.00 82.12 102 ALA A N 1
ATOM 791 C CA . ALA A 1 102 ? 1.769 -2.765 -10.742 1.00 82.12 102 ALA A CA 1
ATOM 792 C C . ALA A 1 102 ? 0.449 -2.916 -9.967 1.00 82.12 102 ALA A C 1
ATOM 794 O O . ALA A 1 102 ? 0.108 -2.057 -9.146 1.00 82.12 102 ALA A O 1
ATOM 795 N N . PRO A 1 103 ? -0.327 -3.986 -10.215 1.00 86.50 103 PRO A N 1
ATOM 796 C CA . PRO A 1 103 ? -1.368 -4.410 -9.290 1.00 86.50 103 PRO A CA 1
ATOM 797 C C . PRO A 1 103 ? -0.759 -4.888 -7.967 1.00 86.50 103 PRO A C 1
ATOM 799 O O . PRO A 1 103 ? 0.089 -5.786 -7.941 1.00 86.50 103 PRO A O 1
ATOM 802 N N . TYR A 1 104 ? -1.238 -4.329 -6.859 1.00 85.81 104 TYR A N 1
ATOM 803 C CA . TYR A 1 104 ? -0.821 -4.718 -5.519 1.00 85.81 104 TYR A CA 1
ATOM 804 C C . TYR A 1 104 ? -2.014 -5.056 -4.628 1.00 85.81 104 TYR A C 1
ATOM 806 O O . TYR A 1 104 ? -3.116 -4.521 -4.757 1.00 85.81 104 TYR A O 1
ATOM 814 N N . PHE A 1 105 ? -1.769 -5.974 -3.705 1.00 90.06 105 PHE A N 1
ATOM 815 C CA . PHE A 1 105 ? -2.724 -6.455 -2.724 1.00 90.06 105 PHE A CA 1
ATOM 816 C C . PHE A 1 105 ? -2.111 -6.315 -1.337 1.00 90.06 105 PHE A C 1
ATOM 818 O O . PHE A 1 105 ? -0.977 -6.745 -1.115 1.00 90.06 105 PHE A O 1
ATOM 825 N N . ARG A 1 106 ? -2.848 -5.743 -0.386 1.00 91.19 106 ARG A N 1
ATOM 826 C CA . ARG A 1 106 ? -2.423 -5.654 1.013 1.00 91.19 106 ARG A CA 1
ATOM 827 C C . ARG A 1 106 ? -3.501 -6.234 1.912 1.00 91.19 106 ARG A C 1
ATOM 829 O O . ARG A 1 106 ? -4.679 -5.933 1.775 1.00 91.19 106 ARG A O 1
ATOM 836 N N . GLY A 1 107 ? -3.090 -7.085 2.837 1.00 93.19 107 GLY A N 1
ATOM 837 C CA . GLY A 1 107 ? -3.946 -7.642 3.874 1.00 93.19 107 GLY A CA 1
ATOM 838 C C . GLY A 1 107 ? -3.370 -7.302 5.237 1.00 93.19 107 GLY A C 1
ATOM 839 O O . GLY A 1 107 ? -2.160 -7.384 5.449 1.00 93.19 107 GLY A O 1
ATOM 840 N N . GLY A 1 108 ? -4.217 -6.909 6.176 1.00 91.69 108 GLY A N 1
ATOM 841 C CA . GLY A 1 108 ? -3.760 -6.497 7.491 1.00 91.69 108 GLY A CA 1
ATOM 842 C C . GLY A 1 108 ? -4.809 -6.628 8.574 1.00 91.69 108 GLY A C 1
ATOM 843 O O . GLY A 1 108 ? -5.961 -6.993 8.344 1.00 91.69 108 GLY A O 1
ATOM 844 N N . LEU A 1 109 ? -4.381 -6.320 9.790 1.00 92.00 109 LEU A N 1
ATOM 845 C CA . LEU A 1 109 ? -5.238 -6.253 10.959 1.00 92.00 109 LEU A CA 1
ATOM 846 C C . LEU A 1 109 ? -4.862 -5.021 11.769 1.00 92.00 109 LEU A C 1
ATOM 848 O O . LEU A 1 109 ? -3.727 -4.891 12.228 1.00 92.00 109 LEU A O 1
ATOM 852 N N . ASN A 1 110 ? -5.836 -4.146 11.976 1.00 90.69 110 ASN A N 1
ATOM 853 C CA . ASN A 1 110 ? -5.736 -2.997 12.859 1.00 90.69 110 ASN A CA 1
ATOM 854 C C . ASN A 1 110 ? -6.330 -3.353 14.232 1.00 90.69 110 ASN A C 1
ATOM 856 O O . ASN A 1 110 ? -7.412 -3.933 14.337 1.00 90.69 110 ASN A O 1
ATOM 860 N N . TYR A 1 111 ? -5.620 -3.009 15.302 1.00 87.00 111 TYR A N 1
ATOM 861 C CA . TYR A 1 111 ? -6.047 -3.188 16.685 1.00 87.00 111 TYR A CA 1
ATOM 862 C C . TYR A 1 111 ? -6.321 -1.831 17.330 1.00 87.00 111 TYR A C 1
ATOM 864 O O . TYR A 1 111 ? -5.427 -0.991 17.423 1.00 87.00 111 TYR A O 1
ATOM 872 N N . ASN A 1 112 ? -7.545 -1.615 17.808 1.00 87.31 112 ASN A N 1
ATOM 873 C CA . ASN A 1 112 ? -7.910 -0.392 18.516 1.00 87.31 112 ASN A CA 1
ATOM 874 C C . ASN A 1 112 ? -7.443 -0.462 19.974 1.00 87.31 112 ASN A C 1
ATOM 876 O O . ASN A 1 112 ? -7.946 -1.277 20.750 1.00 87.31 112 ASN A O 1
ATOM 880 N N . THR A 1 113 ? -6.513 0.404 20.378 1.00 80.12 113 THR A N 1
ATOM 881 C CA . THR A 1 113 ? -6.029 0.462 21.771 1.00 80.12 113 THR A CA 1
ATOM 882 C C . THR A 1 113 ? -7.011 1.175 22.700 1.00 80.12 113 THR A C 1
ATOM 884 O O . THR A 1 113 ? -6.985 0.952 23.911 1.00 80.12 113 THR A O 1
ATOM 887 N N . MET A 1 114 ? -7.920 1.979 22.142 1.00 78.50 114 MET A N 1
ATOM 888 C CA . MET A 1 114 ? -8.909 2.763 22.884 1.00 78.50 114 MET A CA 1
ATOM 889 C C . MET A 1 114 ? -10.243 2.032 23.094 1.00 78.50 114 MET A C 1
ATOM 891 O O . MET A 1 114 ? -11.174 2.637 23.608 1.00 78.50 114 MET A O 1
ATOM 895 N N . TYR A 1 115 ? -10.324 0.729 22.796 1.00 70.50 115 TYR A N 1
ATOM 896 C CA . TYR A 1 115 ? -11.562 -0.069 22.843 1.00 70.50 115 TYR A CA 1
ATOM 897 C C . TYR A 1 115 ? -12.321 -0.054 24.182 1.00 70.50 115 TYR A C 1
ATOM 899 O O . TYR A 1 115 ? -13.509 -0.357 24.197 1.00 70.50 115 TYR A O 1
ATOM 907 N N . LYS A 1 116 ? -11.645 0.243 25.302 1.00 68.19 116 LYS A N 1
ATOM 908 C CA . LYS A 1 116 ? -12.269 0.313 26.636 1.00 68.19 116 LYS A CA 1
ATOM 909 C C . LYS A 1 116 ? -12.947 1.650 26.911 1.00 68.19 116 LYS A C 1
ATOM 911 O O . LYS A 1 116 ? -13.940 1.702 27.616 1.00 68.19 116 LYS A O 1
ATOM 916 N N . LYS A 1 117 ? -12.418 2.743 26.358 1.00 68.88 117 LYS A N 1
ATOM 917 C CA . LYS A 1 117 ? -13.030 4.060 26.537 1.00 68.88 117 LYS A CA 1
ATOM 918 C C . LYS A 1 117 ? -14.220 4.101 25.586 1.00 68.88 117 LYS A C 1
ATOM 920 O O . LYS A 1 117 ? -14.001 4.021 24.384 1.00 68.88 117 LYS A O 1
ATOM 925 N N . ASN A 1 118 ? -15.446 4.234 26.096 1.00 62.38 118 ASN A N 1
ATOM 926 C CA . ASN A 1 118 ? -16.679 4.329 25.294 1.00 62.38 118 ASN A CA 1
ATOM 927 C C . ASN A 1 118 ? -16.772 5.657 24.502 1.00 62.38 118 ASN A C 1
ATOM 929 O O . ASN A 1 118 ? -17.734 6.411 24.606 1.00 62.38 118 ASN A O 1
ATOM 933 N N . ARG A 1 119 ? -15.707 6.010 23.778 1.00 65.19 119 ARG A N 1
ATOM 934 C CA . ARG A 1 119 ? -15.585 7.187 22.920 1.00 65.19 119 ARG A CA 1
ATOM 935 C C . ARG A 1 119 ? -15.479 6.709 21.478 1.00 65.19 119 ARG A C 1
ATOM 937 O O . ARG A 1 119 ? -14.821 5.714 21.200 1.00 65.19 119 ARG A O 1
ATOM 944 N N . GLU A 1 120 ? -16.059 7.469 20.558 1.00 64.69 120 GLU A N 1
ATOM 945 C CA . GLU A 1 120 ? -16.024 7.186 19.114 1.00 64.69 120 GLU A CA 1
ATOM 946 C C . GLU A 1 120 ? -14.637 7.401 18.476 1.00 64.69 120 GLU A C 1
ATOM 948 O O . GLU A 1 120 ? -14.436 7.161 17.286 1.00 64.69 120 GLU A O 1
ATOM 953 N N . THR A 1 121 ? -13.655 7.863 19.253 1.00 69.06 121 THR A N 1
ATOM 954 C CA . THR A 1 121 ? -12.280 8.044 18.792 1.00 69.06 121 THR A CA 1
ATOM 955 C C . THR A 1 121 ? -11.550 6.709 18.768 1.00 69.06 121 THR A C 1
ATOM 957 O O . THR A 1 121 ? -11.351 6.072 19.803 1.00 69.06 121 THR A O 1
ATOM 960 N N . HIS A 1 122 ? -11.092 6.323 17.584 1.00 72.56 122 HIS A N 1
ATOM 961 C CA . HIS A 1 122 ? -10.337 5.100 17.386 1.00 72.56 122 HIS A CA 1
ATOM 962 C C . HIS A 1 122 ? -8.847 5.420 17.262 1.00 72.56 122 HIS A C 1
ATOM 964 O O . HIS A 1 122 ? -8.459 6.293 16.487 1.00 72.56 122 HIS A O 1
ATOM 970 N N . PHE A 1 123 ? -8.008 4.701 18.006 1.00 83.50 123 PHE A N 1
ATOM 971 C CA . PHE A 1 123 ? -6.558 4.749 17.832 1.00 83.50 123 PHE A CA 1
ATOM 972 C C . PHE A 1 123 ? -6.069 3.351 17.490 1.00 83.50 123 PHE A C 1
ATOM 974 O O . PHE A 1 123 ? -6.138 2.436 18.315 1.00 83.50 123 PHE A O 1
ATOM 981 N N . TYR A 1 124 ? -5.597 3.191 16.258 1.00 86.56 124 TYR A N 1
ATOM 982 C CA . TYR A 1 124 ? -5.236 1.895 15.711 1.00 86.56 124 TYR A CA 1
ATOM 983 C C . TYR A 1 124 ? -3.729 1.672 15.736 1.00 86.56 124 TYR A C 1
ATOM 985 O O . TYR A 1 124 ? -2.950 2.519 15.311 1.00 86.56 124 TYR A O 1
ATOM 993 N N . VAL A 1 125 ? -3.335 0.481 16.167 1.00 89.06 125 VAL A N 1
ATOM 994 C CA . VAL A 1 125 ? -2.013 -0.089 15.912 1.00 89.06 125 VAL A CA 1
ATOM 995 C C . VAL A 1 125 ? -2.238 -1.313 15.046 1.00 89.06 125 VAL A C 1
ATOM 997 O O . VAL A 1 125 ? -2.978 -2.208 15.444 1.00 89.06 125 VAL A O 1
ATOM 1000 N N . GLY A 1 126 ? -1.661 -1.348 13.851 1.00 87.88 126 GLY A N 1
ATOM 1001 C CA . GLY A 1 126 ? -1.944 -2.406 12.890 1.00 87.88 126 GLY A CA 1
ATOM 1002 C C . GLY A 1 126 ? -0.709 -2.980 12.233 1.00 87.88 126 GLY A C 1
ATOM 1003 O O . GLY A 1 126 ? 0.306 -2.303 12.089 1.00 87.88 126 GLY A O 1
ATOM 1004 N N . ILE A 1 127 ? -0.831 -4.234 11.818 1.00 90.88 127 ILE A N 1
ATOM 1005 C CA . ILE A 1 127 ? 0.15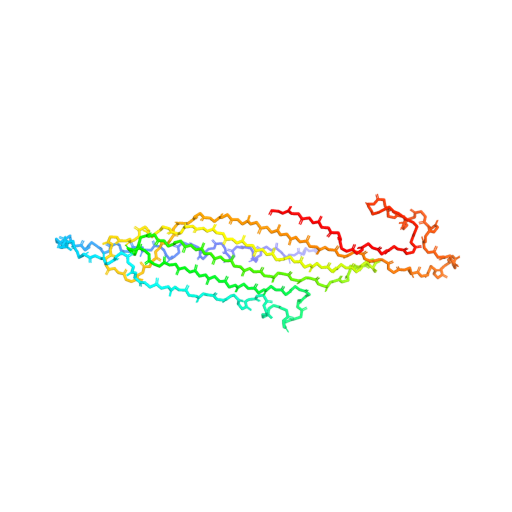3 -4.926 10.988 1.00 90.88 127 ILE A CA 1
ATOM 1006 C C . ILE A 1 127 ? -0.470 -5.089 9.605 1.00 90.88 127 ILE A C 1
ATOM 1008 O O . ILE A 1 127 ? -1.630 -5.486 9.489 1.00 90.88 127 ILE A O 1
ATOM 1012 N N . ARG A 1 128 ? 0.296 -4.774 8.560 1.00 91.69 128 ARG A N 1
ATOM 1013 C CA . ARG A 1 128 ? -0.097 -4.941 7.158 1.00 91.69 128 ARG A CA 1
ATOM 1014 C C . ARG A 1 128 ? 0.980 -5.729 6.430 1.00 91.69 128 ARG A C 1
ATOM 1016 O O . ARG A 1 128 ? 2.164 -5.459 6.609 1.00 91.69 128 ARG A O 1
ATOM 1023 N N . TYR A 1 129 ? 0.555 -6.681 5.615 1.00 90.88 129 TYR A N 1
ATOM 1024 C CA . TYR A 1 129 ? 1.406 -7.416 4.696 1.00 90.88 129 TYR A CA 1
ATOM 1025 C C . TYR A 1 129 ? 0.933 -7.144 3.272 1.00 90.88 129 TYR A C 1
ATOM 1027 O O . TYR A 1 129 ? -0.256 -7.260 2.976 1.00 90.88 129 TYR A O 1
ATOM 1035 N N . GLY A 1 130 ? 1.858 -6.738 2.412 1.00 89.38 130 GLY A N 1
ATOM 1036 C CA . GLY A 1 130 ? 1.587 -6.414 1.020 1.00 89.38 130 GLY A CA 1
ATOM 1037 C C . GLY A 1 130 ? 2.331 -7.358 0.095 1.00 89.38 130 GLY A C 1
ATOM 1038 O O . GLY A 1 130 ? 3.464 -7.723 0.388 1.00 89.38 130 GLY A O 1
ATOM 1039 N N . ALA A 1 131 ? 1.686 -7.717 -1.007 1.00 87.19 131 ALA A N 1
ATOM 1040 C CA . ALA A 1 131 ? 2.300 -8.400 -2.131 1.00 87.19 131 ALA A CA 1
ATOM 1041 C C . ALA A 1 131 ? 1.924 -7.665 -3.420 1.00 87.19 131 ALA A C 1
ATOM 1043 O O . ALA A 1 131 ? 0.794 -7.190 -3.574 1.00 87.19 131 ALA A O 1
ATOM 1044 N N . SER A 1 132 ? 2.858 -7.575 -4.356 1.00 86.81 132 SER A N 1
ATOM 1045 C CA . SER A 1 132 ? 2.653 -6.911 -5.640 1.00 86.81 132 SER A CA 1
ATOM 1046 C C . SER A 1 132 ? 3.243 -7.737 -6.771 1.00 86.81 132 SER A C 1
ATOM 1048 O O . SER A 1 132 ? 4.315 -8.333 -6.648 1.00 86.81 132 SER A O 1
ATOM 1050 N N . ARG A 1 133 ? 2.541 -7.765 -7.902 1.00 81.19 133 ARG A N 1
ATOM 1051 C CA . ARG A 1 133 ? 3.093 -8.263 -9.161 1.00 81.19 133 ARG A CA 1
ATOM 1052 C C . ARG A 1 133 ? 3.137 -7.097 -10.112 1.00 81.19 133 ARG A C 1
ATOM 1054 O O . ARG A 1 133 ? 2.098 -6.508 -10.374 1.00 81.19 133 ARG A O 1
ATOM 1061 N N . PHE A 1 134 ? 4.305 -6.781 -10.643 1.00 81.56 134 PHE A N 1
ATOM 1062 C CA . PHE A 1 134 ? 4.437 -5.675 -11.575 1.00 81.56 134 PHE A CA 1
ATOM 1063 C C . PHE A 1 134 ? 5.054 -6.141 -12.883 1.00 81.56 134 PHE A C 1
ATOM 1065 O O . PHE A 1 134 ? 5.889 -7.045 -12.924 1.00 81.56 134 PHE A O 1
ATOM 1072 N N . SER A 1 135 ? 4.564 -5.548 -13.962 1.00 77.62 135 SER A N 1
ATOM 1073 C CA . SER A 1 135 ? 5.117 -5.695 -15.301 1.00 77.62 135 SER A CA 1
ATOM 1074 C C . SER A 1 135 ? 5.658 -4.345 -15.739 1.00 77.62 135 SER A C 1
ATOM 1076 O O . SER A 1 135 ? 5.026 -3.322 -15.458 1.00 77.62 135 SER A O 1
ATOM 1078 N N . TYR A 1 136 ? 6.817 -4.338 -16.383 1.00 76.56 136 TYR A N 1
ATOM 1079 C CA . TYR A 1 136 ? 7.432 -3.124 -16.892 1.00 76.56 136 TYR A CA 1
ATOM 1080 C C . TYR A 1 136 ? 7.954 -3.329 -18.315 1.00 76.56 136 TYR A C 1
ATOM 1082 O O . TYR A 1 136 ? 8.472 -4.394 -18.651 1.00 76.56 136 TYR A O 1
ATOM 1090 N N . ASP A 1 137 ? 7.794 -2.292 -19.126 1.00 74.94 137 ASP A N 1
ATOM 1091 C CA . ASP A 1 137 ? 8.307 -2.179 -20.482 1.00 74.94 137 ASP A CA 1
ATOM 1092 C C . ASP A 1 137 ? 9.419 -1.119 -20.476 1.00 74.94 137 ASP A C 1
ATOM 1094 O O . ASP A 1 137 ? 9.278 -0.063 -19.839 1.00 74.94 137 ASP A O 1
ATOM 1098 N N . VAL A 1 138 ? 10.524 -1.418 -21.159 1.00 69.62 138 VAL A N 1
ATOM 1099 C CA . VAL A 1 138 ? 11.666 -0.515 -21.347 1.00 69.62 138 VAL A CA 1
ATOM 1100 C C . VAL A 1 138 ? 11.946 -0.403 -22.838 1.00 69.62 138 VAL A C 1
ATOM 1102 O O . VAL A 1 138 ? 12.275 -1.397 -23.490 1.00 69.62 138 VAL A O 1
ATOM 1105 N N . GLU A 1 139 ? 11.850 0.807 -23.373 1.00 66.44 139 GLU A N 1
ATOM 1106 C CA . GLU A 1 139 ? 12.149 1.085 -24.779 1.00 66.44 139 GLU A CA 1
ATOM 1107 C C . GLU A 1 139 ? 13.198 2.189 -24.865 1.00 66.44 139 GLU A C 1
ATOM 1109 O O . GLU A 1 139 ? 13.129 3.165 -24.123 1.00 66.44 139 GLU A O 1
ATOM 1114 N N . GLN A 1 140 ? 14.166 2.082 -25.774 1.00 64.69 140 GLN A N 1
ATOM 1115 C CA . GLN A 1 140 ? 15.115 3.170 -26.018 1.00 64.69 140 GLN A CA 1
ATOM 1116 C C . GLN A 1 140 ? 15.165 3.527 -27.500 1.00 64.69 140 GLN A C 1
ATOM 1118 O O . GLN A 1 140 ? 15.604 2.738 -28.343 1.00 64.69 140 GLN A O 1
ATOM 1123 N N . LEU A 1 141 ? 14.751 4.759 -27.814 1.00 63.56 141 LEU A N 1
ATOM 1124 C CA . LEU A 1 141 ? 14.785 5.279 -29.177 1.00 63.56 141 LEU A CA 1
ATOM 1125 C C . LEU A 1 141 ? 16.231 5.527 -29.627 1.00 63.56 141 LEU A C 1
ATOM 1127 O O . LEU A 1 141 ? 17.050 6.093 -28.901 1.00 63.56 141 LEU A O 1
ATOM 1131 N N . SER A 1 142 ? 16.545 5.153 -30.869 1.00 56.69 142 SER A N 1
ATOM 1132 C CA . SER A 1 142 ? 17.835 5.477 -31.476 1.00 56.69 142 SER A CA 1
ATOM 1133 C C . SER A 1 142 ? 17.883 6.966 -31.823 1.00 56.69 142 SER A C 1
ATOM 1135 O O . SER A 1 142 ? 17.294 7.398 -32.816 1.00 56.69 142 SER A O 1
ATOM 1137 N N . VAL A 1 143 ? 18.597 7.764 -31.032 1.00 57.72 143 VAL A N 1
ATOM 1138 C CA . VAL A 1 143 ? 18.953 9.131 -31.434 1.00 57.72 143 VAL A CA 1
ATOM 1139 C C . VAL A 1 143 ? 20.054 9.042 -32.504 1.00 57.72 143 VAL A C 1
ATOM 1141 O O . VAL A 1 143 ? 20.835 8.094 -32.527 1.00 57.72 143 VAL A O 1
ATOM 1144 N N . LYS A 1 144 ? 20.083 9.968 -33.465 1.00 55.56 144 LYS A N 1
ATOM 1145 C CA . LYS A 1 144 ? 21.136 10.029 -34.489 1.00 55.56 144 LYS A CA 1
ATOM 1146 C C . LYS A 1 144 ? 22.198 11.024 -34.034 1.00 55.56 144 LYS A C 1
ATOM 1148 O O . LYS A 1 144 ? 21.864 12.182 -33.791 1.00 55.56 144 LYS A O 1
ATOM 1153 N N . ASP A 1 145 ? 23.452 10.591 -33.926 1.00 56.59 145 ASP A N 1
ATOM 1154 C CA . ASP A 1 145 ? 24.546 11.498 -33.574 1.00 56.59 145 ASP A CA 1
ATOM 1155 C C . ASP A 1 145 ? 24.801 12.463 -34.747 1.00 56.59 145 ASP A C 1
ATOM 1157 O O . ASP A 1 145 ? 25.143 12.048 -35.858 1.00 56.59 145 ASP A O 1
ATOM 1161 N N . LEU A 1 146 ? 24.585 13.759 -34.509 1.00 58.34 146 LEU A N 1
ATOM 1162 C CA . LEU A 1 146 ? 24.743 14.823 -35.506 1.00 58.34 146 LEU A CA 1
ATOM 1163 C C . LEU A 1 146 ? 26.210 15.065 -35.886 1.00 58.34 146 LEU A C 1
ATOM 1165 O O . LEU A 1 146 ? 26.468 15.584 -36.971 1.00 58.34 146 LEU A O 1
ATOM 1169 N N . ILE A 1 147 ? 27.158 14.713 -35.013 1.00 60.47 147 ILE A N 1
ATOM 1170 C CA . ILE A 1 147 ? 28.587 14.993 -35.204 1.00 60.47 147 ILE A CA 1
ATOM 1171 C C . ILE A 1 147 ? 29.241 13.883 -36.029 1.00 60.47 147 ILE A C 1
ATOM 1173 O O . ILE A 1 147 ? 30.033 14.170 -36.925 1.00 60.47 147 ILE A O 1
ATOM 1177 N N . TRP A 1 148 ? 28.881 12.627 -35.764 1.00 59.72 148 TRP A N 1
ATOM 1178 C CA . TRP A 1 148 ? 29.508 11.466 -36.407 1.00 59.72 148 TRP A CA 1
ATOM 1179 C C . TRP A 1 148 ? 28.629 10.789 -37.463 1.00 59.72 148 TRP A C 1
ATOM 1181 O O . TRP A 1 148 ? 29.106 9.918 -38.181 1.00 59.72 148 TRP A O 1
ATOM 1191 N N . ASN A 1 149 ? 27.367 11.210 -37.617 1.00 57.34 149 ASN A N 1
ATOM 1192 C CA . ASN A 1 149 ? 26.399 10.653 -38.574 1.00 57.34 149 ASN A CA 1
ATOM 1193 C C . ASN A 1 149 ? 26.227 9.120 -38.459 1.00 57.34 149 ASN A C 1
ATOM 1195 O O . ASN A 1 149 ? 25.771 8.471 -39.401 1.00 57.34 149 ASN A O 1
ATOM 1199 N N . GLU A 1 150 ? 26.560 8.549 -37.300 1.00 56.22 150 GLU A N 1
ATOM 1200 C CA . GLU A 1 150 ? 26.381 7.137 -36.974 1.00 56.22 150 GLU A CA 1
ATOM 1201 C C . GLU A 1 150 ? 25.108 6.928 -36.140 1.00 56.22 150 GLU A C 1
ATOM 1203 O O . GLU A 1 150 ? 24.666 7.796 -35.378 1.00 56.22 150 GLU A O 1
ATOM 1208 N N . THR A 1 151 ? 24.490 5.757 -36.293 1.00 54.59 151 THR A N 1
ATOM 1209 C CA . THR A 1 151 ? 23.401 5.303 -35.423 1.00 54.59 151 THR A CA 1
ATOM 1210 C C . THR A 1 151 ? 24.012 4.866 -34.088 1.00 54.59 151 THR A C 1
ATOM 1212 O O . THR A 1 151 ? 24.977 4.102 -34.072 1.00 54.59 151 THR A O 1
ATOM 1215 N N . ILE A 1 152 ? 23.468 5.352 -32.967 1.00 55.84 152 ILE A N 1
ATOM 1216 C CA . ILE A 1 152 ? 24.084 5.295 -31.624 1.00 55.84 152 ILE A CA 1
ATOM 1217 C C . ILE A 1 152 ? 24.470 3.877 -31.140 1.00 55.84 152 ILE A C 1
ATOM 1219 O O . ILE A 1 152 ? 25.323 3.750 -30.266 1.00 55.84 152 ILE A O 1
ATOM 1223 N N . GLY A 1 153 ? 23.969 2.805 -31.764 1.00 51.88 153 GLY A N 1
ATOM 1224 C CA . GLY A 1 153 ? 24.369 1.421 -31.474 1.00 51.88 153 GLY A CA 1
ATOM 1225 C C . GLY A 1 153 ? 25.873 1.111 -31.603 1.00 51.88 153 GLY A C 1
ATOM 1226 O O . GLY A 1 153 ? 26.335 0.153 -30.982 1.00 51.88 153 GLY A O 1
ATOM 1227 N N . ASN A 1 154 ? 26.650 1.919 -32.337 1.00 49.81 154 ASN A N 1
ATOM 1228 C CA . ASN A 1 154 ? 28.106 1.748 -32.473 1.00 49.81 154 ASN A CA 1
ATOM 1229 C C . ASN A 1 154 ? 28.949 2.629 -31.540 1.00 49.81 154 ASN A C 1
ATOM 1231 O O . ASN A 1 154 ? 30.142 2.362 -31.378 1.00 49.81 154 ASN A O 1
ATOM 1235 N N . ASN A 1 155 ? 28.365 3.646 -30.901 1.00 54.28 155 ASN A N 1
ATOM 1236 C CA . ASN A 1 155 ? 29.127 4.543 -30.042 1.00 54.28 155 ASN A CA 1
ATOM 1237 C C . ASN A 1 155 ? 29.334 3.895 -28.654 1.00 54.28 155 ASN A C 1
ATOM 1239 O O . ASN A 1 155 ? 28.362 3.668 -27.928 1.00 54.28 155 ASN A O 1
ATOM 1243 N N . PRO A 1 156 ? 30.585 3.609 -28.239 1.00 57.03 156 PRO A N 1
ATOM 1244 C CA . PRO A 1 156 ? 30.872 2.951 -26.966 1.00 57.03 156 PRO A CA 1
ATOM 1245 C C . PRO A 1 156 ? 30.443 3.762 -25.733 1.00 57.03 156 PRO A C 1
ATOM 1247 O O . PRO A 1 156 ? 30.289 3.168 -24.671 1.00 57.03 156 PRO A O 1
ATOM 1250 N N . ALA A 1 157 ? 30.214 5.077 -25.857 1.00 55.75 157 ALA A N 1
ATOM 1251 C CA . ALA A 1 157 ? 29.704 5.917 -24.770 1.00 55.75 157 ALA A CA 1
ATOM 1252 C C . ALA A 1 157 ? 28.199 5.726 -24.494 1.00 55.75 157 ALA A C 1
ATOM 1254 O O . ALA A 1 157 ? 27.731 6.088 -23.418 1.00 55.75 157 ALA A O 1
ATOM 1255 N N . PHE A 1 158 ? 27.455 5.153 -25.446 1.00 54.56 158 PHE A N 1
ATOM 1256 C CA . PHE A 1 158 ? 26.010 4.919 -25.347 1.00 54.56 158 PHE A CA 1
ATOM 1257 C C . PHE A 1 158 ? 25.647 3.428 -25.334 1.00 54.56 158 PHE A C 1
ATOM 1259 O O . PHE A 1 158 ? 24.473 3.076 -25.415 1.00 54.56 158 PHE A O 1
ATOM 1266 N N . LYS A 1 159 ? 26.643 2.537 -25.229 1.00 55.59 159 LYS A N 1
ATOM 1267 C CA . LYS A 1 159 ? 26.391 1.114 -24.994 1.00 55.59 159 LYS A CA 1
ATOM 1268 C C . LYS A 1 159 ? 25.781 0.929 -23.610 1.00 55.59 159 LYS A C 1
ATOM 1270 O O . LYS A 1 159 ? 26.417 1.231 -22.602 1.00 55.59 159 LYS A O 1
ATOM 1275 N N . ASP A 1 160 ? 24.566 0.397 -23.582 1.00 57.62 160 ASP A N 1
ATOM 1276 C CA . ASP A 1 160 ? 23.903 0.008 -22.348 1.00 57.62 160 ASP A CA 1
ATOM 1277 C C . ASP A 1 160 ? 24.316 -1.417 -21.947 1.00 57.62 160 ASP A C 1
ATOM 1279 O O . ASP A 1 160 ? 24.021 -2.397 -22.635 1.00 57.62 160 ASP A O 1
ATOM 1283 N N . ASN A 1 161 ? 25.025 -1.520 -20.822 1.00 61.00 161 ASN A N 1
ATOM 1284 C CA . ASN A 1 161 ? 25.474 -2.788 -20.245 1.00 61.00 161 ASN A CA 1
ATOM 1285 C C . ASN A 1 161 ? 24.448 -3.409 -19.279 1.00 61.00 161 ASN A C 1
ATOM 1287 O O . ASN A 1 161 ? 24.687 -4.517 -18.800 1.00 61.00 161 ASN A O 1
ATOM 1291 N N . ILE A 1 162 ? 23.359 -2.707 -18.947 1.00 64.06 162 ILE A N 1
ATOM 1292 C CA . ILE A 1 162 ? 22.351 -3.169 -17.982 1.00 64.06 162 ILE A CA 1
ATOM 1293 C C . ILE A 1 162 ? 21.302 -4.033 -18.684 1.00 64.06 162 ILE A C 1
ATOM 1295 O O . ILE A 1 162 ? 21.017 -5.135 -18.218 1.00 64.06 162 ILE A O 1
ATOM 1299 N N . TRP A 1 163 ? 20.774 -3.566 -19.817 1.00 62.41 163 TRP A N 1
ATOM 1300 C CA . TRP A 1 163 ? 19.749 -4.286 -20.585 1.00 62.41 163 TRP A CA 1
ATOM 1301 C C . TRP A 1 163 ? 20.314 -5.099 -21.758 1.00 62.41 163 TRP A C 1
ATOM 1303 O O . TRP A 1 163 ? 19.665 -6.035 -22.207 1.00 62.41 163 TRP A O 1
ATOM 1313 N N . GLY A 1 164 ? 21.559 -4.828 -22.171 1.00 55.91 164 GLY A N 1
ATOM 1314 C CA . GLY A 1 164 ? 22.330 -5.648 -23.106 1.00 55.91 164 GLY A CA 1
ATOM 1315 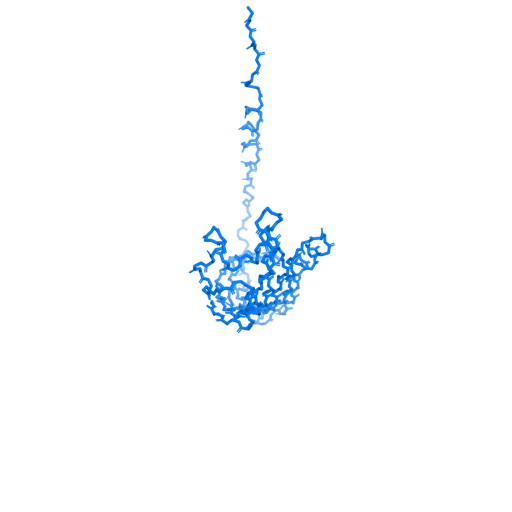C C . GLY A 1 164 ? 21.783 -5.659 -24.538 1.00 55.91 164 GLY A C 1
ATOM 1316 O O . GLY A 1 164 ? 20.880 -6.416 -24.870 1.00 55.91 164 GLY A O 1
ATOM 1317 N N . GLY A 1 165 ? 22.402 -4.893 -25.440 1.00 57.88 165 GLY A N 1
ATOM 1318 C CA . GLY A 1 165 ? 22.059 -4.922 -26.865 1.00 57.88 165 GLY A CA 1
ATOM 1319 C C . GLY A 1 165 ? 22.658 -3.767 -27.665 1.00 57.88 165 GLY A C 1
ATOM 1320 O O . GLY A 1 165 ? 23.156 -2.792 -27.103 1.00 57.88 165 GLY A O 1
ATOM 1321 N N . SER A 1 166 ? 22.634 -3.877 -28.996 1.00 56.28 166 SER A N 1
ATOM 1322 C CA . SER A 1 166 ? 22.859 -2.736 -29.892 1.00 56.28 166 SER A CA 1
ATOM 1323 C C . SER A 1 166 ? 21.570 -1.924 -30.002 1.00 56.28 166 SER A C 1
ATOM 1325 O O . SER A 1 166 ? 20.529 -2.491 -30.315 1.00 56.28 166 SER A O 1
ATOM 1327 N N . LEU A 1 167 ? 21.643 -0.613 -29.775 1.00 62.53 167 LEU A N 1
ATOM 1328 C CA . LEU A 1 167 ? 20.502 0.298 -29.899 1.00 62.53 167 LEU A CA 1
ATOM 1329 C C . LEU A 1 167 ? 19.930 0.321 -31.332 1.00 62.53 167 LEU A C 1
ATOM 1331 O O . LEU A 1 167 ? 20.721 0.314 -32.282 1.00 62.53 167 LEU A O 1
ATOM 1335 N N . PRO A 1 168 ? 18.600 0.453 -31.511 1.00 61.47 168 PRO A N 1
ATOM 1336 C CA . PRO A 1 168 ? 17.557 0.539 -30.478 1.00 61.47 168 PRO A CA 1
ATOM 1337 C C . PRO A 1 168 ? 17.172 -0.835 -29.907 1.00 61.47 168 PRO A C 1
ATOM 1339 O O . PRO A 1 168 ? 17.266 -1.845 -30.603 1.00 61.47 168 PRO A O 1
ATOM 1342 N N . TYR A 1 169 ? 16.705 -0.861 -28.657 1.00 64.44 169 TYR A N 1
ATOM 1343 C CA . TYR A 1 169 ? 16.131 -2.059 -28.041 1.00 64.44 169 TYR A CA 1
ATOM 1344 C C . TYR A 1 169 ? 14.742 -1.765 -27.464 1.00 64.44 169 TYR A C 1
ATOM 1346 O O . TYR A 1 169 ? 14.450 -0.650 -27.026 1.00 64.44 169 TYR A O 1
ATOM 1354 N N . GLU A 1 170 ? 13.898 -2.793 -27.487 1.00 66.50 170 GLU A N 1
ATOM 1355 C CA . GLU A 1 170 ? 12.520 -2.790 -27.003 1.00 66.50 170 GLU A CA 1
ATOM 1356 C C . GLU A 1 170 ? 12.335 -4.073 -26.185 1.00 66.50 170 GLU A C 1
ATOM 1358 O O . GLU A 1 170 ? 12.396 -5.186 -26.718 1.00 66.50 170 GLU A O 1
ATOM 1363 N N . HIS A 1 171 ? 12.198 -3.926 -24.869 1.00 70.12 171 HIS A N 1
ATOM 1364 C CA . HIS A 1 171 ? 11.944 -5.032 -23.954 1.00 70.12 171 HIS A CA 1
ATOM 1365 C C . HIS A 1 171 ? 10.588 -4.824 -23.289 1.00 70.12 171 HIS A C 1
ATOM 1367 O O . HIS A 1 171 ? 10.462 -4.067 -22.328 1.00 70.12 171 HIS A O 1
ATOM 1373 N N . SER A 1 172 ? 9.578 -5.517 -23.807 1.00 70.69 172 SER A N 1
ATOM 1374 C CA . SER A 1 172 ? 8.206 -5.467 -23.303 1.00 70.69 172 SER A CA 1
ATOM 1375 C C . SER A 1 172 ? 7.892 -6.668 -22.403 1.00 70.69 172 SER A C 1
ATOM 1377 O O . SER A 1 172 ? 8.481 -7.744 -22.534 1.00 70.69 172 SER A O 1
ATOM 1379 N N . GLU A 1 173 ? 6.922 -6.498 -21.507 1.00 71.25 173 GLU A N 1
ATOM 1380 C CA . GLU A 1 173 ? 6.351 -7.524 -20.627 1.00 71.25 173 GLU A CA 1
ATOM 1381 C C . GLU A 1 173 ? 7.326 -8.172 -19.628 1.00 71.25 173 GLU A C 1
ATOM 1383 O O . GLU A 1 173 ? 7.133 -9.323 -19.209 1.00 71.25 173 GLU A O 1
ATOM 1388 N N . LEU A 1 174 ? 8.354 -7.447 -19.182 1.00 75.56 174 LEU A N 1
ATOM 1389 C CA . LEU A 1 174 ? 9.231 -7.942 -18.121 1.00 75.56 174 LEU A CA 1
ATOM 1390 C C . LEU A 1 174 ? 8.449 -8.011 -16.803 1.00 75.56 174 LEU A C 1
ATOM 1392 O O . LEU A 1 174 ? 7.815 -7.044 -16.389 1.00 75.56 174 LEU A O 1
ATOM 1396 N N . LYS A 1 175 ? 8.472 -9.171 -16.135 1.00 77.81 175 LYS A N 1
ATOM 1397 C CA . LYS A 1 175 ? 7.670 -9.450 -14.928 1.00 77.81 175 LYS A CA 1
ATOM 1398 C C . LYS A 1 175 ? 8.542 -9.528 -13.688 1.00 77.81 175 LYS A C 1
ATOM 1400 O O . LYS A 1 175 ? 9.581 -10.186 -13.695 1.00 77.81 175 LYS A O 1
ATOM 1405 N N . ALA A 1 176 ? 8.063 -8.947 -12.597 1.00 71.75 176 ALA A N 1
ATOM 1406 C CA . ALA A 1 176 ? 8.691 -9.041 -11.289 1.00 71.75 176 ALA A CA 1
ATOM 1407 C C . ALA A 1 176 ? 7.643 -9.103 -10.162 1.00 71.75 176 ALA A C 1
ATOM 1409 O O . ALA A 1 176 ? 6.485 -8.716 -10.328 1.00 71.75 176 ALA A O 1
ATOM 1410 N N . ASN A 1 177 ? 8.050 -9.653 -9.015 1.00 76.88 177 ASN A N 1
ATOM 1411 C CA . ASN A 1 177 ? 7.195 -9.874 -7.846 1.00 76.88 177 ASN A CA 1
ATOM 1412 C C . ASN A 1 177 ? 7.844 -9.243 -6.603 1.00 76.88 177 ASN A C 1
ATOM 1414 O O . ASN A 1 177 ? 9.070 -9.290 -6.480 1.00 76.88 177 ASN A O 1
ATOM 1418 N N . MET A 1 178 ? 7.026 -8.695 -5.699 1.00 61.34 178 MET A N 1
ATOM 1419 C CA . MET A 1 178 ? 7.430 -8.073 -4.426 1.00 61.34 178 MET A CA 1
ATOM 1420 C C . MET A 1 178 ? 6.529 -8.539 -3.291 1.00 61.34 178 MET A C 1
ATOM 1422 O O . MET A 1 178 ? 5.307 -8.668 -3.544 1.00 61.34 178 MET A O 1
#

Organism: NCBI:txid433724